Protein AF-J0M328-F1 (afdb_monomer_lite)

Foldseek 3Di:
DLVVVVVVPDPPSVVDDDDALVVCPPAADQEAEAEPPDPDDDCVVVPPVVSVVSQVVRHPHAYEYEDAPVNCVPDDDPDDHPYDYD

Secondary structure (DSSP, 8-state):
-HHHHHTT--TTGGG-----GGGGTT--EEEEEEE---SSS-GGGTT-HHHHHHHHHHEEEEEEEES-HHHHTT---SS---B---

InterPro domains:
  IPR027417 P-loop containing nucleoside triphosphate hydrolase [G3DSA:3.40.50.300] (1-84)
  IPR027417 P-loop containing nucleoside triphosphate hydrolase [SSF52540] (12-72)
  IPR041679 DNA2/NAM7 helicase-like, C-terminal [PF13087] (13-69)
  IPR047187 Upf1-like, C-terminal helicase domain [cd18808] (10-74)
  IPR050534 Coronaviruses polyprotein 1ab [PTHR43788] (14-71)

Structure (mmCIF, N/CA/C/O backbone):
data_AF-J0M328-F1
#
_entry.id   AF-J0M328-F1
#
loop_
_atom_site.group_PDB
_atom_site.id
_atom_site.type_symbol
_atom_site.label_atom_id
_atom_site.label_alt_id
_atom_site.label_comp_id
_atom_site.label_asym_id
_atom_site.label_entity_id
_atom_site.label_seq_id
_atom_site.pdbx_PDB_ins_code
_atom_site.Cartn_x
_atom_site.Cartn_y
_atom_site.Cartn_z
_atom_site.occupancy
_atom_site.B_iso_or_equiv
_atom_site.auth_seq_id
_atom_site.auth_comp_id
_atom_site.auth_asym_id
_atom_site.auth_atom_id
_atom_site.pdbx_PDB_model_num
ATOM 1 N N . MET A 1 1 ? -8.217 -5.990 -8.977 1.00 75.88 1 MET A N 1
ATOM 2 C CA . MET A 1 1 ? -7.828 -6.426 -7.617 1.00 75.88 1 MET A CA 1
ATOM 3 C C . MET A 1 1 ? -9.038 -6.474 -6.700 1.00 75.88 1 MET A C 1
ATOM 5 O O . MET A 1 1 ? -9.387 -7.572 -6.308 1.00 75.88 1 MET A O 1
ATOM 9 N N . ARG A 1 2 ? -9.742 -5.359 -6.447 1.00 80.00 2 ARG A N 1
ATOM 10 C CA . ARG A 1 2 ? -10.966 -5.347 -5.619 1.00 80.00 2 ARG A CA 1
ATOM 11 C C . ARG A 1 2 ? -12.007 -6.400 -6.027 1.00 80.00 2 ARG A C 1
ATOM 13 O O . ARG A 1 2 ? -12.348 -7.242 -5.211 1.00 80.00 2 ARG A O 1
ATOM 20 N N . SER A 1 3 ? -12.385 -6.429 -7.306 1.00 82.12 3 SER A N 1
ATOM 21 C CA . SER A 1 3 ? -13.321 -7.421 -7.863 1.00 82.12 3 SER A CA 1
ATOM 22 C C . SER A 1 3 ? -12.841 -8.873 -7.780 1.00 82.12 3 SER A C 1
ATOM 24 O O . SER A 1 3 ? -13.647 -9.788 -7.874 1.00 82.12 3 SER A O 1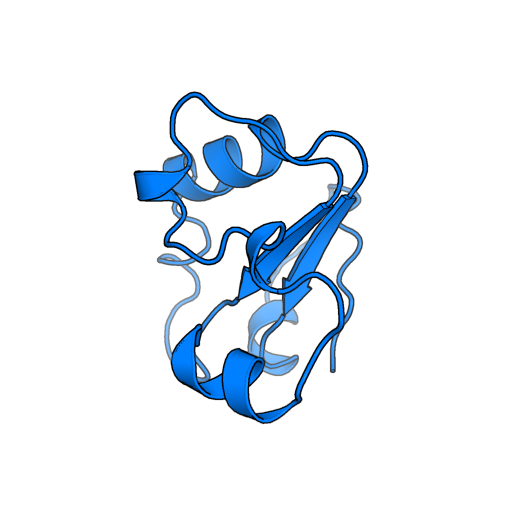
ATOM 26 N N . GLU A 1 4 ? -11.533 -9.102 -7.645 1.00 83.12 4 GLU A N 1
ATOM 27 C CA . GLU A 1 4 ? -10.980 -10.447 -7.486 1.00 83.12 4 GLU A CA 1
ATOM 28 C C . GLU A 1 4 ? -11.043 -10.875 -6.021 1.00 83.12 4 GLU A C 1
ATOM 30 O O . GLU A 1 4 ? -11.461 -11.988 -5.739 1.00 83.12 4 GLU A O 1
ATOM 35 N N . VAL A 1 5 ? -10.701 -9.976 -5.090 1.00 81.31 5 VAL A N 1
ATOM 36 C CA . VAL A 1 5 ? -10.768 -10.229 -3.640 1.00 81.31 5 VAL A CA 1
ATOM 37 C C . VAL A 1 5 ? -12.217 -10.438 -3.184 1.00 81.31 5 VAL A C 1
ATOM 39 O O . VAL A 1 5 ? -12.476 -11.308 -2.358 1.00 81.31 5 VAL A O 1
ATOM 42 N N . GLU A 1 6 ? -13.168 -9.710 -3.771 1.00 82.31 6 GLU A N 1
ATOM 43 C CA . GLU A 1 6 ? -14.601 -9.825 -3.468 1.00 82.31 6 GLU A CA 1
ATOM 44 C C . GLU A 1 6 ? -15.155 -11.238 -3.734 1.00 82.31 6 GLU A C 1
ATOM 46 O O . GLU A 1 6 ? -15.987 -11.735 -2.976 1.00 82.31 6 GLU A O 1
ATOM 51 N N . LYS A 1 7 ? -14.621 -11.950 -4.739 1.00 84.69 7 LYS A N 1
ATOM 52 C CA . LYS A 1 7 ? -15.022 -13.334 -5.062 1.00 84.69 7 LYS A CA 1
ATOM 53 C C . LYS A 1 7 ? -14.712 -14.337 -3.951 1.00 84.69 7 LYS A C 1
ATOM 55 O O . LYS A 1 7 ? -15.343 -15.388 -3.902 1.00 84.69 7 LYS A O 1
ATOM 60 N N . TYR A 1 8 ? -13.744 -14.041 -3.084 1.00 84.50 8 TYR A N 1
ATOM 61 C CA . TYR A 1 8 ? -13.323 -14.946 -2.011 1.00 84.50 8 TYR A CA 1
ATOM 62 C C . TYR A 1 8 ? -14.193 -14.835 -0.749 1.00 84.50 8 TYR A C 1
ATOM 64 O O . TYR A 1 8 ? -14.010 -15.625 0.173 1.00 84.50 8 TYR A O 1
ATOM 72 N N . GLY A 1 9 ? -15.151 -13.898 -0.699 1.00 81.00 9 GLY A N 1
ATOM 73 C CA . GLY A 1 9 ? -16.162 -13.844 0.362 1.00 81.00 9 GLY A CA 1
ATOM 74 C C . GLY A 1 9 ? -15.605 -13.581 1.766 1.00 81.00 9 GLY A C 1
ATOM 75 O O . GLY A 1 9 ? -16.083 -14.170 2.737 1.00 81.00 9 GLY A O 1
ATOM 76 N N . PHE A 1 10 ? -14.587 -12.724 1.893 1.00 79.75 10 PHE A N 1
ATOM 77 C CA . PHE A 1 10 ? -14.046 -12.330 3.197 1.00 79.75 10 PHE A CA 1
ATOM 78 C C . PHE A 1 10 ? -15.130 -11.687 4.077 1.00 79.75 10 PHE A C 1
ATOM 80 O O . PHE A 1 10 ? -15.869 -10.807 3.631 1.00 79.75 10 PHE A O 1
ATOM 87 N N . LYS A 1 11 ? -15.204 -12.091 5.353 1.00 80.00 11 LYS A N 1
ATOM 88 C CA . LYS A 1 11 ? -15.984 -11.346 6.353 1.00 80.00 11 LYS A CA 1
ATOM 89 C C . LYS A 1 11 ? -15.395 -9.937 6.493 1.00 80.00 11 LYS A C 1
ATOM 91 O O . LYS A 1 11 ? -14.177 -9.792 6.447 1.00 80.00 11 LYS A O 1
ATOM 96 N N . ASN A 1 12 ? -16.256 -8.934 6.669 1.00 81.19 12 ASN A N 1
ATOM 97 C CA . ASN A 1 12 ? -15.891 -7.517 6.798 1.00 81.19 12 ASN A CA 1
ATOM 98 C C . ASN A 1 12 ? -15.182 -6.911 5.569 1.00 81.19 12 ASN A C 1
ATOM 100 O O . ASN A 1 12 ? -14.316 -6.052 5.708 1.00 81.19 12 ASN A O 1
ATOM 104 N N . PHE A 1 13 ? -15.546 -7.324 4.350 1.00 80.62 13 PHE A N 1
ATOM 105 C CA . PHE A 1 13 ? -14.955 -6.771 3.121 1.00 80.62 13 PHE A CA 1
ATOM 106 C C . PHE A 1 13 ? -15.065 -5.236 3.018 1.00 80.62 13 PHE A C 1
ATOM 108 O O . PHE A 1 13 ? -14.163 -4.598 2.481 1.00 80.62 13 PHE A O 1
ATOM 115 N N . ASP A 1 14 ? -16.118 -4.636 3.580 1.00 81.38 14 ASP A N 1
ATOM 116 C CA . ASP A 1 14 ? -16.322 -3.180 3.58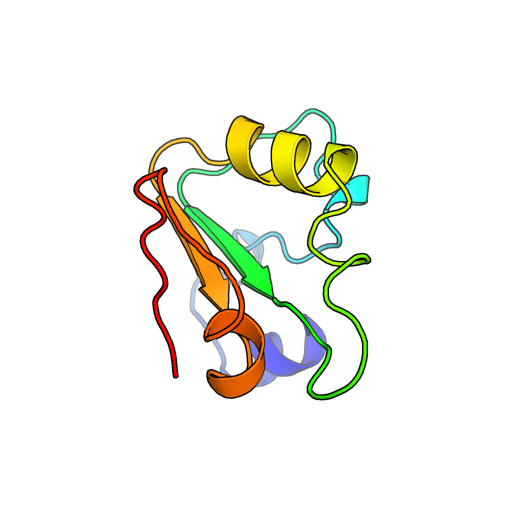9 1.00 81.38 14 ASP A CA 1
ATOM 117 C C . ASP A 1 14 ? -15.300 -2.420 4.451 1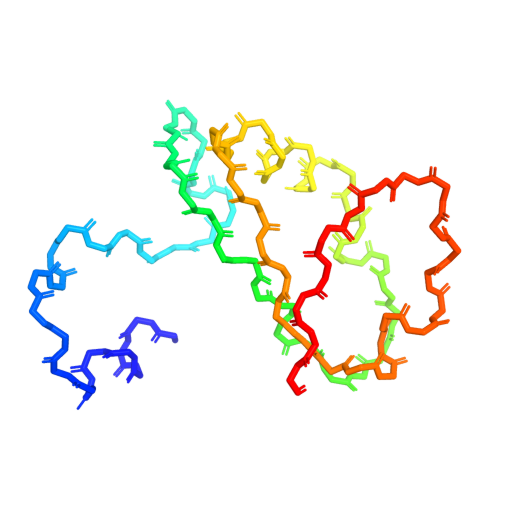.00 81.38 14 ASP A C 1
ATOM 119 O O . ASP A 1 14 ? -15.039 -1.244 4.202 1.00 81.38 14 ASP A O 1
ATOM 123 N N . GLU A 1 15 ? -14.681 -3.089 5.428 1.00 81.94 15 GLU A N 1
ATOM 124 C CA . GLU A 1 15 ? -13.590 -2.532 6.240 1.00 81.94 15 GLU A CA 1
ATOM 125 C C . GLU A 1 15 ? -12.250 -2.562 5.480 1.00 81.94 15 GLU A C 1
ATOM 127 O O . GLU A 1 15 ? -11.272 -1.936 5.893 1.00 81.94 15 GLU A O 1
ATOM 132 N N . LEU A 1 16 ? -12.188 -3.273 4.347 1.00 79.38 16 LEU A N 1
ATOM 133 C CA . LEU A 1 16 ? -10.972 -3.484 3.578 1.00 79.38 16 LEU A CA 1
ATOM 134 C C . LEU A 1 16 ? -10.858 -2.446 2.457 1.00 79.38 16 LEU A C 1
ATOM 136 O O . LEU A 1 16 ? -11.489 -2.532 1.400 1.00 79.38 16 LEU A O 1
ATOM 140 N N . LYS A 1 17 ? -9.997 -1.448 2.666 1.00 81.00 17 LYS A N 1
ATOM 141 C CA . LYS A 1 17 ? -9.714 -0.434 1.648 1.00 81.00 17 LYS A CA 1
ATOM 142 C C . LYS A 1 17 ? -8.726 -0.986 0.616 1.00 81.00 17 LYS A C 1
ATOM 144 O O . LYS A 1 17 ? -7.569 -1.253 0.926 1.00 81.00 17 LYS A O 1
ATOM 149 N N . ILE A 1 18 ? -9.185 -1.146 -0.627 1.00 83.88 18 ILE A N 1
ATOM 150 C CA . ILE A 1 18 ? -8.363 -1.575 -1.768 1.00 83.88 18 ILE A CA 1
ATOM 151 C C . ILE A 1 18 ? -8.330 -0.446 -2.790 1.00 83.88 18 ILE A C 1
ATOM 153 O O . ILE A 1 18 ? -9.321 -0.216 -3.484 1.00 83.88 18 ILE A O 1
ATOM 157 N N . ASP A 1 19 ? -7.182 0.211 -2.913 1.00 81.19 19 ASP A N 1
ATOM 158 C CA . ASP A 1 19 ? -6.967 1.279 -3.886 1.00 81.19 19 ASP A CA 1
ATOM 159 C C . ASP A 1 19 ? -5.490 1.343 -4.325 1.00 81.19 19 ASP A C 1
ATOM 161 O O . ASP A 1 19 ? -4.664 0.513 -3.940 1.00 81.19 19 ASP A O 1
ATOM 165 N N . THR A 1 20 ? -5.154 2.309 -5.169 1.00 77.50 20 THR A N 1
ATOM 166 C CA . THR A 1 20 ? -3.783 2.672 -5.528 1.00 77.50 20 THR A CA 1
ATOM 167 C C . THR A 1 20 ? -3.110 3.495 -4.429 1.00 77.50 20 THR A C 1
ATOM 169 O O . THR A 1 20 ? -3.775 4.205 -3.684 1.00 77.50 20 THR A O 1
ATOM 172 N N . VAL A 1 21 ? -1.772 3.464 -4.373 1.00 72.50 21 VAL A N 1
ATOM 173 C CA . VAL A 1 21 ? -0.959 4.255 -3.423 1.00 72.50 21 VAL A CA 1
ATOM 174 C C . VAL A 1 21 ? -1.343 5.738 -3.424 1.00 72.50 21 VAL A C 1
ATOM 176 O O . VAL A 1 21 ? -1.440 6.345 -2.361 1.00 72.50 21 VAL A O 1
ATOM 179 N N . ASP A 1 22 ? -1.595 6.307 -4.606 1.00 71.94 22 ASP A N 1
ATOM 180 C CA . ASP A 1 22 ? -1.927 7.725 -4.766 1.00 71.94 22 ASP A CA 1
ATOM 181 C C . ASP A 1 22 ? -3.278 8.080 -4.096 1.00 71.94 22 ASP A C 1
ATOM 183 O O . ASP A 1 22 ? -3.449 9.185 -3.588 1.00 71.94 22 ASP A O 1
ATOM 187 N N . ALA A 1 23 ? -4.214 7.127 -4.006 1.00 76.38 23 ALA A N 1
ATOM 188 C CA . ALA A 1 23 ? -5.523 7.297 -3.365 1.00 76.38 23 ALA A CA 1
ATOM 189 C C . ALA A 1 23 ? -5.510 7.098 -1.832 1.00 76.38 23 ALA A C 1
ATOM 191 O O . ALA A 1 23 ? -6.509 7.367 -1.160 1.00 76.38 23 ALA A O 1
ATOM 192 N N . PHE A 1 24 ? -4.385 6.655 -1.258 1.00 72.31 24 PHE A N 1
ATOM 193 C CA . PHE A 1 24 ? -4.177 6.544 0.195 1.00 72.31 24 PHE A CA 1
ATOM 194 C C . PHE A 1 24 ? -3.522 7.792 0.809 1.00 72.31 24 PHE A C 1
ATOM 196 O O . PHE A 1 24 ? -3.089 7.782 1.963 1.00 72.31 24 PHE A O 1
ATOM 203 N N . GLN A 1 25 ? -3.424 8.892 0.062 1.00 68.12 25 GLN A N 1
ATOM 204 C CA . GLN A 1 25 ? -2.837 10.117 0.584 1.00 68.12 25 GLN A CA 1
ATOM 205 C C . GLN A 1 25 ? -3.719 10.714 1.698 1.00 68.12 25 GLN A C 1
ATOM 207 O O . GLN A 1 25 ? -4.865 11.078 1.469 1.00 68.12 25 GLN A O 1
ATOM 212 N N . GLY A 1 26 ? -3.162 10.842 2.906 1.00 72.31 26 GLY A N 1
ATOM 213 C CA . GLY A 1 26 ? -3.846 11.418 4.076 1.00 72.31 26 GLY A CA 1
ATOM 214 C C . GLY A 1 26 ? -4.414 10.408 5.077 1.00 72.31 26 GLY A C 1
ATOM 215 O O . GLY A 1 26 ? -4.797 10.818 6.166 1.00 72.31 26 GLY A O 1
ATOM 216 N N . GLU A 1 27 ? -4.399 9.110 4.767 1.00 76.81 27 GLU A N 1
ATOM 217 C CA . GLU A 1 27 ? -4.944 8.058 5.639 1.00 76.81 27 GLU A CA 1
ATOM 218 C C . GLU A 1 27 ? -3.914 6.958 5.912 1.00 76.81 27 GLU A C 1
ATOM 220 O O . GLU A 1 27 ? -3.067 6.679 5.069 1.00 76.81 27 GLU A O 1
ATOM 225 N N . GLU A 1 28 ? -3.979 6.333 7.085 1.00 82.56 28 GLU A N 1
ATOM 226 C CA . GLU A 1 28 ? -3.051 5.283 7.524 1.00 82.56 28 GLU A CA 1
ATOM 227 C C . GLU A 1 28 ? -3.793 3.968 7.789 1.00 82.56 28 GLU A C 1
ATOM 229 O O . GLU A 1 28 ? -4.962 3.980 8.179 1.00 82.56 28 GLU A O 1
ATOM 234 N N . ALA A 1 29 ? -3.096 2.842 7.638 1.00 83.88 29 ALA A N 1
ATOM 235 C CA . ALA A 1 29 ? -3.606 1.504 7.924 1.00 83.88 29 ALA A CA 1
ATOM 236 C C . ALA A 1 29 ? -2.605 0.706 8.772 1.00 83.88 29 ALA A C 1
ATOM 238 O O . ALA A 1 29 ? -1.393 0.888 8.652 1.00 83.88 29 ALA A O 1
ATOM 239 N N . ASP A 1 30 ? -3.104 -0.210 9.605 1.00 83.06 30 ASP A N 1
ATOM 240 C CA . ASP A 1 30 ? -2.240 -1.064 10.432 1.00 83.06 30 ASP A CA 1
ATOM 241 C C . ASP A 1 30 ? -1.353 -1.959 9.556 1.00 83.06 30 ASP A C 1
ATOM 243 O O . ASP A 1 30 ? -0.152 -2.098 9.793 1.00 83.06 30 ASP A O 1
ATOM 247 N N . ILE A 1 31 ? -1.933 -2.502 8.481 1.00 83.69 31 ILE A N 1
ATOM 248 C CA . ILE A 1 31 ? -1.243 -3.344 7.504 1.00 83.69 31 ILE A CA 1
ATOM 249 C C . ILE A 1 31 ? -1.501 -2.808 6.096 1.00 83.69 31 ILE A C 1
ATOM 251 O O . ILE A 1 31 ? -2.649 -2.627 5.693 1.00 83.69 31 ILE A O 1
ATOM 255 N N . ILE A 1 32 ? -0.432 -2.623 5.320 1.00 85.38 32 ILE A N 1
ATOM 256 C CA . ILE A 1 32 ? -0.504 -2.303 3.891 1.00 85.38 32 ILE A CA 1
ATOM 257 C C . ILE A 1 32 ? 0.047 -3.463 3.073 1.00 85.38 32 ILE A C 1
ATOM 259 O O . ILE A 1 32 ? 1.155 -3.939 3.312 1.00 85.38 32 ILE A O 1
ATOM 263 N N . ILE A 1 33 ? -0.714 -3.880 2.059 1.00 85.25 33 ILE A N 1
ATOM 264 C CA . ILE A 1 33 ? -0.281 -4.867 1.068 1.00 85.25 33 ILE A CA 1
ATOM 265 C C . ILE A 1 33 ? 0.035 -4.139 -0.238 1.00 85.25 33 ILE A C 1
ATOM 267 O O . ILE A 1 33 ? -0.852 -3.645 -0.932 1.00 85.25 33 ILE A O 1
ATOM 271 N N . TYR A 1 34 ? 1.316 -4.094 -0.586 1.00 83.19 34 TYR A N 1
ATOM 272 C CA . TYR A 1 34 ? 1.829 -3.455 -1.786 1.00 83.19 34 TYR A CA 1
ATOM 273 C C . TYR A 1 34 ? 2.014 -4.490 -2.901 1.00 83.19 34 TYR A C 1
ATOM 275 O O . TYR A 1 34 ? 2.964 -5.275 -2.895 1.00 83.19 34 TYR A O 1
ATOM 283 N N . SER A 1 35 ? 1.116 -4.493 -3.889 1.00 82.12 35 SER A N 1
ATOM 284 C CA . SER A 1 35 ? 1.240 -5.370 -5.059 1.00 82.12 35 SER A CA 1
ATOM 285 C C . SER A 1 35 ? 2.100 -4.733 -6.145 1.00 82.12 35 SER A C 1
ATOM 287 O O . SER A 1 35 ? 1.843 -3.612 -6.582 1.00 82.12 35 SER A O 1
ATOM 289 N N . THR A 1 36 ? 3.094 -5.467 -6.640 1.00 75.31 36 THR A N 1
ATOM 290 C CA . THR A 1 36 ? 3.991 -4.959 -7.684 1.00 75.31 36 THR A CA 1
ATOM 291 C C . THR A 1 36 ? 3.377 -4.925 -9.074 1.00 75.31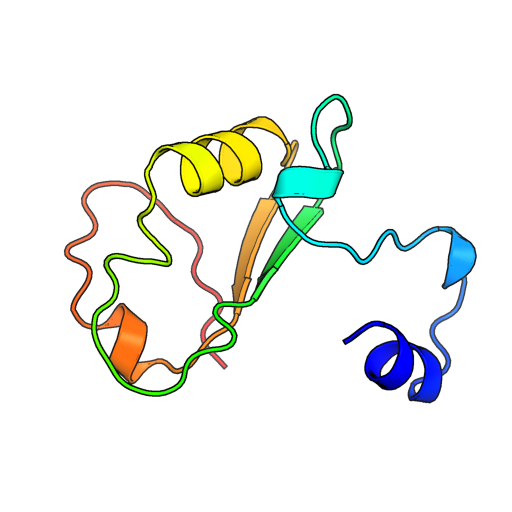 36 THR A C 1
ATOM 293 O O . THR A 1 36 ? 3.923 -4.249 -9.946 1.00 75.31 36 THR A O 1
ATOM 296 N N . VAL A 1 37 ? 2.285 -5.673 -9.291 1.00 71.75 37 VAL A N 1
ATOM 297 C CA . VAL A 1 37 ? 1.517 -5.883 -10.540 1.00 71.75 37 VAL A CA 1
ATOM 298 C C . VAL A 1 37 ? 2.308 -6.301 -11.796 1.00 71.75 37 VAL A C 1
ATOM 300 O O . VAL A 1 37 ? 1.729 -6.855 -12.727 1.00 71.75 37 VAL A O 1
ATOM 303 N N . LYS A 1 38 ? 3.627 -6.095 -11.843 1.00 66.69 38 LYS A N 1
ATOM 304 C CA . LYS A 1 38 ? 4.529 -6.429 -12.943 1.00 66.69 38 LYS A CA 1
ATOM 305 C C . LYS A 1 38 ? 5.278 -7.725 -12.675 1.00 66.69 38 LYS A C 1
ATOM 307 O O . LYS A 1 38 ? 5.781 -7.976 -11.582 1.00 66.69 38 LYS A O 1
ATOM 312 N N . THR A 1 39 ? 5.409 -8.509 -13.739 1.00 67.69 39 THR A N 1
ATOM 313 C CA . THR A 1 39 ? 6.133 -9.786 -13.764 1.00 67.69 39 THR A CA 1
ATOM 314 C C . THR A 1 39 ? 7.388 -9.745 -14.651 1.00 67.69 39 THR A C 1
ATOM 316 O O . THR A 1 39 ? 8.151 -10.716 -14.661 1.00 67.69 39 THR A O 1
ATOM 319 N N . CYS A 1 40 ? 7.618 -8.636 -15.372 1.00 64.31 40 CYS A N 1
ATOM 320 C CA . CYS A 1 40 ? 8.766 -8.379 -16.251 1.00 64.31 40 CYS A CA 1
ATOM 321 C C . CYS A 1 40 ? 9.067 -6.863 -16.382 1.00 64.31 40 CYS A C 1
ATOM 323 O O . CYS A 1 40 ? 8.202 -6.021 -16.126 1.00 64.31 40 CYS A O 1
ATOM 325 N N . GLY A 1 41 ? 10.292 -6.511 -16.796 1.00 65.38 41 GLY A N 1
ATOM 326 C CA . GLY A 1 41 ? 10.735 -5.123 -17.013 1.00 65.38 41 GLY A CA 1
ATOM 327 C C . GLY A 1 41 ? 11.557 -4.529 -15.861 1.00 65.38 41 GLY A C 1
ATOM 328 O O . GLY A 1 41 ? 12.001 -5.251 -14.976 1.00 65.38 41 GLY A O 1
ATOM 329 N N . ASN A 1 42 ? 11.798 -3.212 -15.896 1.00 60.91 42 ASN A N 1
ATOM 330 C CA . ASN A 1 42 ? 12.648 -2.530 -14.914 1.00 60.91 42 ASN A CA 1
ATOM 331 C C . ASN A 1 42 ? 11.874 -2.157 -13.632 1.00 60.91 42 ASN A C 1
ATOM 333 O O . ASN A 1 42 ? 10.709 -1.749 -13.684 1.00 60.91 42 ASN A O 1
ATOM 337 N N . LEU A 1 43 ? 12.552 -2.279 -12.492 1.00 65.88 43 LEU A N 1
ATOM 338 C CA . LEU A 1 43 ? 12.033 -2.087 -11.137 1.00 65.88 43 LEU A CA 1
ATOM 339 C C . LEU A 1 43 ? 11.791 -0.609 -10.780 1.00 65.88 43 LEU A C 1
ATOM 341 O O . LEU A 1 43 ? 11.084 -0.306 -9.822 1.00 65.88 43 LEU A O 1
ATOM 345 N N . SER A 1 44 ? 12.318 0.318 -11.583 1.00 61.78 44 SER A N 1
ATOM 346 C CA . SER A 1 44 ? 12.279 1.769 -11.354 1.00 61.78 44 SER A CA 1
ATOM 347 C C . SER A 1 44 ? 10.878 2.348 -11.12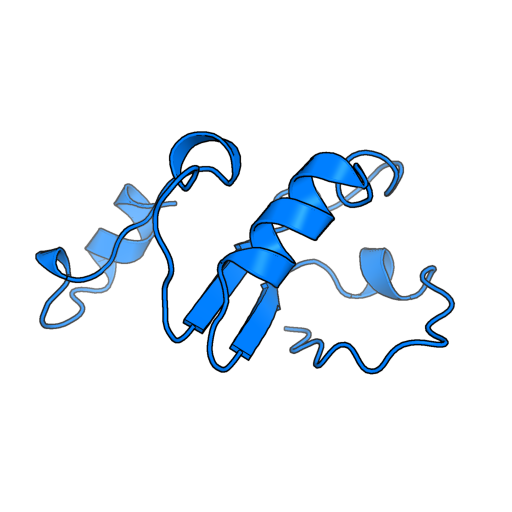2 1.00 61.78 44 SER A C 1
ATOM 349 O O . SER A 1 44 ? 10.757 3.402 -10.516 1.00 61.78 44 SER A O 1
ATOM 351 N N . PHE A 1 45 ? 9.817 1.672 -11.577 1.00 60.53 45 PHE A N 1
ATOM 352 C CA . PHE A 1 45 ? 8.437 2.089 -11.310 1.00 60.53 45 PHE A CA 1
ATOM 353 C C . PHE A 1 45 ? 7.957 1.747 -9.887 1.00 60.53 45 PHE A C 1
ATOM 355 O O . PHE A 1 45 ? 7.177 2.503 -9.317 1.00 60.53 45 PHE A O 1
ATOM 362 N N . LEU A 1 46 ? 8.410 0.625 -9.312 1.00 62.00 46 LEU A N 1
ATOM 363 C CA . LEU A 1 46 ? 8.103 0.257 -7.920 1.00 62.00 46 LEU A CA 1
ATOM 364 C C . LEU A 1 46 ? 8.935 1.055 -6.924 1.00 62.00 46 LEU A C 1
ATOM 366 O O . LEU A 1 46 ? 8.476 1.357 -5.830 1.00 62.00 46 LEU A O 1
ATOM 370 N N . LEU A 1 47 ? 10.160 1.387 -7.328 1.00 62.88 47 LEU A N 1
ATOM 371 C CA . LEU A 1 47 ? 11.077 2.229 -6.573 1.00 62.88 47 LEU A CA 1
ATOM 372 C C . LEU A 1 47 ? 10.918 3.709 -6.914 1.00 62.88 47 LEU A C 1
ATOM 374 O O . LEU A 1 47 ? 11.847 4.480 -6.672 1.00 62.88 47 LEU A O 1
ATOM 378 N N . ASP A 1 48 ? 9.764 4.126 -7.454 1.00 74.31 48 ASP A N 1
ATOM 379 C CA . ASP A 1 48 ? 9.423 5.541 -7.378 1.00 74.31 48 ASP A CA 1
ATOM 380 C C . ASP A 1 48 ? 9.408 5.907 -5.895 1.00 74.31 48 ASP A C 1
ATOM 382 O O . ASP A 1 48 ? 8.506 5.533 -5.139 1.00 74.31 48 ASP A O 1
ATOM 386 N N . SER A 1 49 ? 10.462 6.606 -5.482 1.00 72.50 49 SER A N 1
ATOM 387 C CA . SER A 1 49 ? 10.758 6.885 -4.087 1.00 72.50 49 SER A CA 1
ATOM 388 C C . SER A 1 49 ? 9.592 7.615 -3.432 1.00 72.50 49 SER A C 1
ATOM 390 O O . SER A 1 49 ? 9.343 7.428 -2.250 1.00 72.50 49 SER A O 1
ATOM 392 N N . LYS A 1 50 ? 8.808 8.382 -4.202 1.00 80.56 50 LYS A N 1
ATOM 393 C CA . LYS A 1 50 ? 7.609 9.056 -3.697 1.00 80.56 50 LYS A CA 1
ATOM 394 C C . LYS A 1 50 ? 6.528 8.058 -3.291 1.00 80.56 50 LYS A C 1
ATOM 396 O O . LYS A 1 50 ? 6.015 8.145 -2.180 1.00 80.56 50 LYS A O 1
ATOM 401 N N . ARG A 1 51 ? 6.213 7.087 -4.149 1.00 79.94 51 ARG A N 1
ATOM 402 C CA . ARG A 1 51 ? 5.191 6.063 -3.876 1.00 79.94 51 ARG A CA 1
ATOM 403 C C . ARG A 1 51 ? 5.623 5.094 -2.786 1.00 79.94 51 ARG A C 1
ATOM 405 O O . ARG A 1 51 ? 4.797 4.702 -1.966 1.00 79.94 51 ARG A O 1
ATOM 412 N N . LEU A 1 52 ? 6.908 4.748 -2.746 1.00 80.00 52 LEU A N 1
ATOM 413 C CA . LEU A 1 52 ? 7.461 3.934 -1.669 1.00 80.00 52 LEU A CA 1
ATOM 414 C C . LEU A 1 52 ? 7.404 4.676 -0.325 1.00 80.00 52 LEU A C 1
ATOM 416 O O . LEU A 1 52 ? 6.914 4.116 0.650 1.00 80.00 52 LEU A O 1
ATOM 420 N N . ASN A 1 53 ? 7.805 5.950 -0.284 1.00 82.38 53 ASN A N 1
ATOM 421 C CA . ASN A 1 53 ? 7.730 6.770 0.928 1.00 82.38 53 ASN A CA 1
ATOM 422 C C . ASN A 1 53 ? 6.292 6.925 1.427 1.00 82.38 53 ASN A C 1
ATOM 424 O O . ASN A 1 53 ? 6.055 6.861 2.631 1.00 82.38 53 ASN A O 1
ATOM 428 N N . VAL A 1 54 ? 5.324 7.086 0.517 1.00 84.00 54 VAL A N 1
ATOM 429 C CA . VAL A 1 54 ? 3.905 7.072 0.885 1.00 84.00 54 VAL A CA 1
ATOM 430 C C . VAL A 1 54 ? 3.561 5.726 1.517 1.00 84.00 54 VAL A C 1
ATOM 432 O O . VAL A 1 54 ? 3.171 5.721 2.677 1.00 84.00 54 VAL A O 1
ATOM 435 N N . ALA A 1 55 ? 3.794 4.602 0.836 1.00 82.25 55 ALA A N 1
ATOM 436 C CA . ALA A 1 55 ? 3.464 3.274 1.360 1.00 82.25 55 ALA A CA 1
ATOM 437 C C . ALA A 1 55 ? 4.093 2.984 2.736 1.00 82.25 55 ALA A C 1
ATOM 439 O O . ALA A 1 55 ? 3.411 2.459 3.611 1.00 82.25 55 ALA A O 1
ATOM 440 N N . ILE A 1 56 ? 5.353 3.380 2.947 1.00 82.25 56 ILE A N 1
ATOM 441 C CA . ILE A 1 56 ? 6.041 3.262 4.240 1.00 82.25 56 ILE A CA 1
ATOM 442 C C . ILE A 1 56 ? 5.369 4.152 5.290 1.00 82.25 56 ILE A C 1
ATOM 444 O O . ILE A 1 56 ? 5.022 3.671 6.359 1.00 82.25 56 ILE A O 1
ATOM 448 N N . SER A 1 57 ? 5.128 5.432 4.984 1.00 83.06 57 SER A N 1
ATOM 449 C CA . SER A 1 57 ? 4.515 6.378 5.932 1.00 83.06 57 SER A CA 1
ATOM 450 C C . SER A 1 57 ? 3.061 6.062 6.291 1.00 83.06 57 SER A C 1
ATOM 452 O O . SER A 1 57 ? 2.555 6.602 7.266 1.00 83.06 57 SER A O 1
ATOM 454 N N . ARG A 1 58 ? 2.366 5.257 5.476 1.00 83.25 58 ARG A N 1
ATOM 455 C CA . ARG A 1 58 ? 0.962 4.898 5.700 1.00 83.25 58 ARG A CA 1
ATOM 456 C C . ARG A 1 58 ? 0.785 3.600 6.492 1.00 83.25 58 ARG A C 1
ATOM 458 O O . ARG A 1 58 ? -0.318 3.368 6.983 1.00 83.25 58 ARG A O 1
ATOM 465 N N . ALA A 1 59 ? 1.816 2.758 6.588 1.00 86.50 59 ALA A N 1
ATOM 466 C CA . ALA A 1 59 ? 1.767 1.497 7.322 1.00 86.50 59 ALA A CA 1
ATOM 467 C C . ALA A 1 59 ? 2.170 1.721 8.785 1.00 86.50 59 ALA A C 1
ATOM 469 O O . ALA A 1 59 ? 3.300 2.126 9.050 1.00 86.50 59 ALA A O 1
ATOM 470 N N . LYS A 1 60 ? 1.269 1.442 9.732 1.00 84.12 60 LYS A N 1
ATOM 471 C CA . LYS A 1 60 ? 1.567 1.604 11.166 1.00 84.12 60 LYS A CA 1
ATOM 472 C C . LYS A 1 60 ? 2.368 0.437 11.732 1.00 84.12 60 LYS A C 1
ATOM 474 O O . LYS A 1 60 ? 3.319 0.662 12.470 1.00 84.12 60 LYS A O 1
ATOM 479 N N . GLU A 1 61 ? 1.999 -0.791 11.363 1.00 85.94 61 GLU A N 1
ATOM 480 C CA . GLU A 1 61 ? 2.629 -2.011 11.882 1.00 85.94 61 GLU A CA 1
ATOM 481 C C . GLU A 1 61 ? 3.427 -2.737 10.795 1.00 85.94 61 GLU A C 1
ATOM 483 O O . GLU A 1 61 ? 4.603 -3.041 10.983 1.00 85.94 61 GLU A O 1
ATOM 488 N N . ASN A 1 62 ? 2.806 -3.031 9.643 1.00 82.06 62 ASN A N 1
ATOM 489 C CA . ASN A 1 62 ? 3.435 -3.854 8.605 1.00 82.06 62 ASN A CA 1
ATOM 490 C C . ASN A 1 62 ? 3.188 -3.340 7.182 1.00 82.06 62 ASN A C 1
ATOM 492 O O . ASN A 1 62 ? 2.056 -3.072 6.781 1.00 82.06 62 ASN A O 1
ATOM 496 N N . LEU A 1 63 ? 4.255 -3.324 6.378 1.00 84.19 63 LEU A N 1
ATOM 497 C CA . LEU A 1 63 ? 4.204 -3.159 4.926 1.00 84.19 63 LEU A CA 1
ATOM 498 C C . LEU A 1 63 ? 4.638 -4.469 4.258 1.00 84.19 63 LEU A C 1
ATOM 500 O O . LEU A 1 63 ? 5.785 -4.890 4.396 1.00 84.19 63 LEU A O 1
ATOM 504 N N . ILE A 1 64 ? 3.725 -5.107 3.527 1.00 84.44 64 ILE A N 1
ATOM 505 C CA . ILE A 1 64 ? 3.937 -6.409 2.885 1.00 84.44 64 ILE A CA 1
ATOM 506 C C . ILE A 1 64 ? 4.010 -6.222 1.373 1.00 84.44 64 ILE A C 1
ATOM 508 O O . ILE A 1 64 ? 3.050 -5.774 0.752 1.00 84.44 64 ILE A O 1
ATOM 512 N N . PHE A 1 65 ? 5.121 -6.623 0.759 1.00 82.06 65 PHE A N 1
ATOM 513 C CA . PHE A 1 65 ? 5.264 -6.630 -0.698 1.00 82.06 65 PHE A CA 1
ATOM 514 C C . PHE A 1 65 ? 4.813 -7.961 -1.291 1.00 82.06 65 PHE A C 1
ATOM 516 O O . PHE A 1 65 ? 5.276 -9.012 -0.861 1.00 82.06 65 PHE A O 1
ATOM 523 N N . VAL A 1 66 ? 3.967 -7.911 -2.322 1.00 82.69 66 VAL A N 1
ATOM 524 C CA . VAL A 1 66 ? 3.511 -9.090 -3.070 1.00 82.69 66 VAL A CA 1
ATOM 525 C C . VAL A 1 66 ? 3.885 -8.933 -4.538 1.00 82.69 66 VAL A C 1
ATOM 527 O O . VAL A 1 66 ? 3.415 -8.021 -5.222 1.00 82.69 66 VAL A O 1
ATOM 530 N N . GLY A 1 67 ? 4.721 -9.839 -5.039 1.00 79.19 67 GLY A N 1
ATOM 531 C CA . GLY A 1 67 ? 5.179 -9.824 -6.422 1.00 79.19 67 GLY A CA 1
ATOM 532 C C . GLY A 1 67 ? 6.099 -10.992 -6.754 1.00 79.19 67 GLY A C 1
ATOM 533 O O . GLY A 1 67 ? 6.495 -11.761 -5.884 1.00 79.19 67 GLY A O 1
ATOM 534 N N . LYS A 1 68 ? 6.459 -11.115 -8.034 1.00 76.69 68 LYS A N 1
ATOM 535 C CA . LYS A 1 68 ? 7.292 -12.218 -8.524 1.00 76.69 68 LYS A CA 1
ATOM 536 C C . LYS A 1 68 ? 8.690 -12.172 -7.898 1.00 76.69 68 LYS A C 1
ATOM 538 O O . LYS A 1 68 ? 9.395 -11.180 -8.060 1.00 76.69 68 LYS A O 1
ATOM 543 N N . LYS A 1 69 ? 9.135 -13.276 -7.288 1.00 75.19 69 LYS A N 1
ATOM 544 C CA . LYS A 1 69 ? 10.455 -13.405 -6.640 1.00 75.19 69 LYS A CA 1
ATOM 545 C C . LYS A 1 69 ? 11.629 -12.887 -7.479 1.00 75.19 69 LYS A C 1
ATOM 547 O O . LYS A 1 69 ? 12.398 -12.062 -6.998 1.00 75.19 69 LYS A O 1
ATOM 552 N N . SER A 1 70 ? 11.716 -13.285 -8.751 1.00 73.25 70 SER A N 1
ATOM 553 C CA . SER A 1 70 ? 12.798 -12.865 -9.661 1.00 73.25 70 SER A CA 1
ATOM 554 C C . SER A 1 70 ? 12.883 -11.344 -9.864 1.00 73.25 70 SER A C 1
ATOM 556 O O . SER A 1 70 ? 13.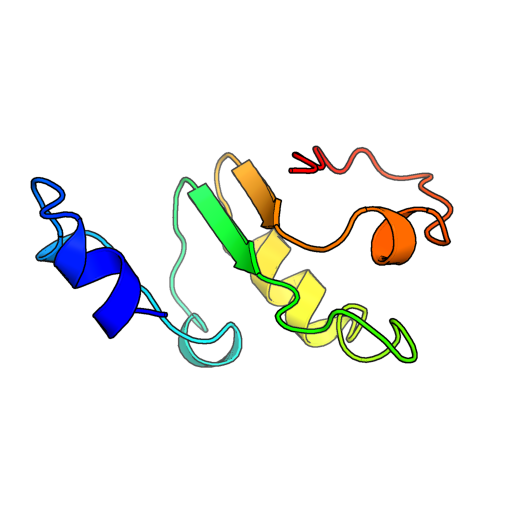884 -10.831 -10.356 1.00 73.25 70 SER A O 1
ATOM 558 N N . PHE A 1 71 ? 11.814 -10.616 -9.535 1.00 68.81 71 PHE A N 1
ATOM 559 C CA . PHE A 1 71 ? 11.758 -9.158 -9.592 1.00 68.81 71 PHE A CA 1
ATOM 560 C C . PHE A 1 71 ? 12.436 -8.501 -8.381 1.00 68.81 71 PHE A C 1
ATOM 562 O O . PHE A 1 71 ? 12.974 -7.404 -8.500 1.00 68.81 71 PHE A O 1
ATOM 569 N N . PHE A 1 72 ? 12.447 -9.189 -7.237 1.00 69.06 72 PHE A N 1
ATOM 570 C CA . PHE A 1 72 ? 13.040 -8.713 -5.990 1.00 69.06 72 PHE A CA 1
ATOM 571 C C . PHE A 1 72 ? 14.475 -9.197 -5.767 1.00 69.06 72 PHE A C 1
ATOM 573 O O . PHE A 1 72 ? 15.215 -8.564 -5.030 1.00 69.06 72 PHE A O 1
ATOM 580 N N . GLU A 1 73 ? 14.914 -10.261 -6.443 1.00 66.06 73 GLU A N 1
ATOM 581 C CA . GLU A 1 73 ? 16.289 -10.782 -6.330 1.00 66.06 73 GLU A CA 1
ATOM 582 C C . GLU A 1 73 ? 17.374 -9.783 -6.786 1.00 66.06 73 GLU A C 1
ATOM 584 O O . GLU A 1 73 ? 18.538 -9.934 -6.429 1.00 66.06 73 GLU A O 1
ATOM 589 N N . ASN A 1 74 ? 17.001 -8.737 -7.533 1.00 58.44 74 ASN A N 1
ATOM 590 C CA . ASN A 1 74 ? 17.912 -7.666 -7.954 1.00 58.44 74 ASN A CA 1
ATOM 591 C C . ASN A 1 74 ? 17.951 -6.461 -6.990 1.00 58.44 74 ASN A C 1
ATOM 593 O O . ASN A 1 74 ? 18.714 -5.522 -7.222 1.00 58.44 74 ASN A O 1
ATOM 597 N N . LEU A 1 75 ? 17.154 -6.465 -5.916 1.00 60.44 75 LEU A N 1
ATOM 598 C CA . LEU A 1 75 ? 17.238 -5.469 -4.847 1.00 60.44 75 LEU A CA 1
ATOM 599 C C . LEU A 1 75 ? 18.356 -5.856 -3.874 1.00 60.44 75 LEU A C 1
ATOM 601 O O . LEU A 1 75 ? 18.254 -6.847 -3.157 1.00 60.44 75 LEU A O 1
ATOM 605 N N . ARG A 1 76 ? 19.429 -5.060 -3.829 1.00 51.25 76 ARG A N 1
ATOM 606 C CA . ARG A 1 76 ? 20.379 -5.089 -2.708 1.00 51.25 76 ARG A CA 1
ATOM 607 C C . ARG A 1 76 ? 19.719 -4.389 -1.520 1.00 51.25 76 ARG A C 1
ATOM 609 O O . ARG A 1 76 ? 19.459 -3.193 -1.601 1.00 51.25 76 ARG A O 1
ATOM 616 N N . SER A 1 77 ? 19.429 -5.132 -0.458 1.00 52.88 77 SER A N 1
ATOM 617 C CA . SER A 1 77 ? 18.774 -4.604 0.742 1.00 52.88 77 SER A CA 1
ATOM 618 C C . SER A 1 77 ? 19.795 -4.338 1.848 1.00 52.88 77 SER A C 1
ATOM 620 O O . SER A 1 77 ? 20.323 -5.290 2.416 1.00 52.88 77 SER A O 1
ATOM 622 N N . ASP A 1 78 ? 20.025 -3.065 2.179 1.00 47.56 78 ASP A N 1
ATOM 623 C CA . ASP A 1 78 ? 20.625 -2.646 3.461 1.00 47.56 78 ASP A CA 1
ATOM 624 C C . ASP A 1 78 ? 19.552 -2.267 4.509 1.00 47.56 78 ASP A C 1
ATOM 626 O O . ASP A 1 78 ? 19.854 -2.131 5.692 1.00 47.56 78 ASP A O 1
ATOM 630 N N . GLU A 1 79 ? 18.272 -2.172 4.124 1.00 45.44 79 GLU A N 1
ATOM 631 C CA . GLU A 1 79 ? 17.164 -1.895 5.047 1.00 45.44 79 GLU A CA 1
ATOM 632 C C . GLU A 1 79 ? 16.268 -3.128 5.235 1.00 45.44 79 GLU A C 1
ATOM 634 O O . GLU A 1 79 ? 15.931 -3.838 4.282 1.00 45.44 79 GLU A O 1
ATOM 639 N N . LYS A 1 80 ? 15.887 -3.405 6.491 1.00 37.97 80 LYS A N 1
ATOM 640 C CA . LYS A 1 80 ? 14.988 -4.507 6.860 1.00 37.97 80 LYS A CA 1
ATOM 641 C C . LYS A 1 80 ? 13.595 -4.262 6.277 1.00 37.97 80 LYS A C 1
ATOM 643 O O . LYS A 1 80 ? 12.750 -3.644 6.913 1.00 37.97 80 LYS A O 1
ATOM 648 N N . ILE A 1 81 ? 13.347 -4.801 5.091 1.00 52.16 81 ILE A N 1
ATOM 649 C CA . ILE A 1 81 ? 12.009 -4.930 4.521 1.00 52.16 81 ILE A CA 1
ATOM 650 C C . ILE A 1 81 ? 11.586 -6.389 4.694 1.00 52.16 81 ILE A C 1
ATOM 652 O O . ILE A 1 81 ? 12.233 -7.296 4.167 1.00 52.16 81 ILE A O 1
ATOM 656 N N . SER A 1 82 ? 10.502 -6.629 5.432 1.00 47.44 82 SER A N 1
ATOM 657 C CA . SER A 1 82 ? 9.878 -7.953 5.514 1.00 47.44 82 SER A CA 1
ATOM 658 C C . SER A 1 82 ? 9.180 -8.264 4.187 1.00 47.44 82 SER A C 1
ATOM 660 O O . SER A 1 82 ? 8.011 -7.939 3.989 1.00 47.44 82 SER A O 1
ATOM 662 N N . LEU A 1 83 ? 9.905 -8.870 3.243 1.00 52.81 83 LEU A N 1
ATOM 663 C CA . LEU A 1 83 ? 9.317 -9.392 2.011 1.00 52.81 83 LEU A CA 1
ATOM 664 C C . LEU A 1 83 ? 8.686 -10.762 2.269 1.00 52.81 83 LEU A C 1
ATOM 666 O O . LEU A 1 83 ? 9.387 -11.727 2.572 1.00 52.81 83 LEU A O 1
ATOM 670 N N . VAL A 1 84 ? 7.373 -10.865 2.065 1.00 51.00 84 VAL A N 1
ATOM 671 C CA . VAL A 1 84 ? 6.693 -12.159 1.947 1.00 51.00 84 VAL A CA 1
ATOM 672 C C . VAL A 1 84 ? 6.595 -12.491 0.461 1.00 51.00 84 VAL A C 1
ATOM 674 O O . VAL A 1 84 ? 5.752 -11.968 -0.262 1.00 51.00 84 VAL A O 1
ATOM 677 N N . LEU A 1 85 ? 7.518 -13.327 -0.007 1.00 48.50 85 LEU A N 1
ATOM 678 C CA . LEU A 1 85 ? 7.570 -13.780 -1.394 1.00 48.50 85 LEU A CA 1
ATOM 679 C C . LEU A 1 85 ? 6.698 -15.033 -1.542 1.00 48.50 85 LEU A C 1
ATOM 681 O O . LEU A 1 85 ? 6.938 -16.021 -0.848 1.00 48.50 85 LEU A O 1
ATOM 685 N N . PHE A 1 86 ? 5.720 -14.981 -2.446 1.00 48.00 86 PHE A N 1
ATOM 686 C CA . PHE A 1 86 ? 4.882 -16.115 -2.849 1.00 48.00 86 PHE A CA 1
ATOM 687 C C . PHE A 1 86 ? 5.238 -16.572 -4.267 1.00 48.00 86 PHE A C 1
ATOM 689 O O . PHE A 1 86 ? 5.648 -15.711 -5.088 1.00 48.00 86 PHE A O 1
#

pLDDT: mean 73.33, std 11.93, range [37.97, 86.5]

Sequence (86 aa):
MRSEVEKYGFKNFDELKIDTVDAFQGEEADIIIYSTVKTCGNLSFLLDSKRLNVAISRAKENLIFVGKKSFFENLRSDEKISLVLF

Organism: NCBI:txid992050

Radius of gyration: 13.62 Å; chains: 1; bounding box: 37×28×29 Å